Protein AF-A0A3B8QWK5-F1 (afdb_monomer_lite)

Radius of gyration: 15.24 Å; chains: 1; bounding box: 34×36×40 Å

Foldseek 3Di:
DPDQVVVVVVLLVQLVVQCVVQVHDQDDDDDPDDDRPPDDDPVSVVSVVVSVVVQVVCVVVVHDGDNPPDPPVVPPDDDDD

pLDDT: mean 79.15, std 15.12, range [42.03, 96.0]

Sequence (81 aa):
MARGKQTCKILKEIRRQIAKANGIEFATSECRY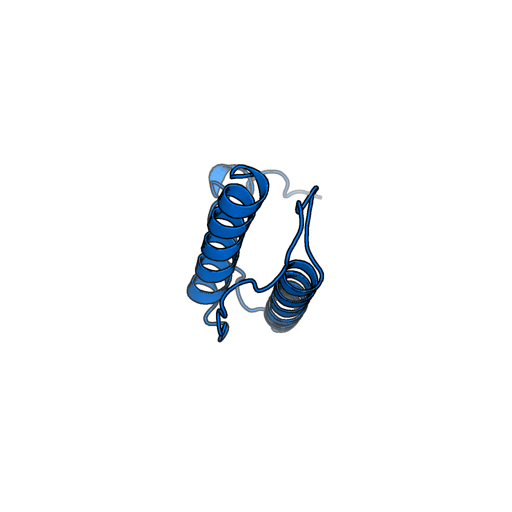KGDCLGTCPKCEAEVRYLEQQLRARSLAGKAVALAGISAGMILMSGCS

Secondary structure (DSSP, 8-state):
--HHHHHHHHHHHHHHHHHHHTT-----------S--SS--HHHHHHHHHHHHHHHHHHHTT-----TTS-GGGS------

Structure (mmCIF, N/CA/C/O backbone):
data_AF-A0A3B8QWK5-F1
#
_entry.id   AF-A0A3B8QWK5-F1
#
loop_
_atom_site.group_PDB
_atom_site.id
_atom_site.type_symbol
_atom_site.label_atom_id
_atom_site.label_alt_id
_atom_site.label_comp_id
_atom_site.label_asym_id
_atom_site.label_entity_id
_atom_site.label_seq_id
_atom_site.pdbx_PDB_ins_code
_atom_site.Cartn_x
_atom_site.Cartn_y
_atom_site.Cartn_z
_atom_site.occupancy
_atom_site.B_iso_or_equiv
_atom_site.auth_seq_id
_atom_site.auth_comp_id
_atom_site.auth_asym_id
_atom_site.auth_atom_id
_atom_site.pdbx_PDB_model_num
ATOM 1 N N . MET A 1 1 ? 20.914 -2.897 -15.619 1.00 54.09 1 MET A N 1
ATOM 2 C CA . MET A 1 1 ? 19.500 -2.535 -15.348 1.00 54.09 1 MET A CA 1
ATOM 3 C C . MET A 1 1 ? 19.051 -3.127 -13.999 1.00 54.09 1 MET A C 1
ATOM 5 O O . MET A 1 1 ? 18.411 -4.173 -13.976 1.00 54.09 1 MET A O 1
ATOM 9 N N . ALA A 1 2 ? 19.447 -2.522 -12.866 1.00 64.81 2 ALA A N 1
ATOM 10 C CA . ALA A 1 2 ? 19.265 -3.099 -11.514 1.00 64.81 2 ALA A CA 1
ATOM 11 C C . ALA A 1 2 ? 18.556 -2.166 -10.509 1.00 64.81 2 ALA A C 1
ATOM 13 O O . ALA A 1 2 ? 17.795 -2.637 -9.664 1.00 64.81 2 ALA A O 1
ATOM 14 N N . ARG A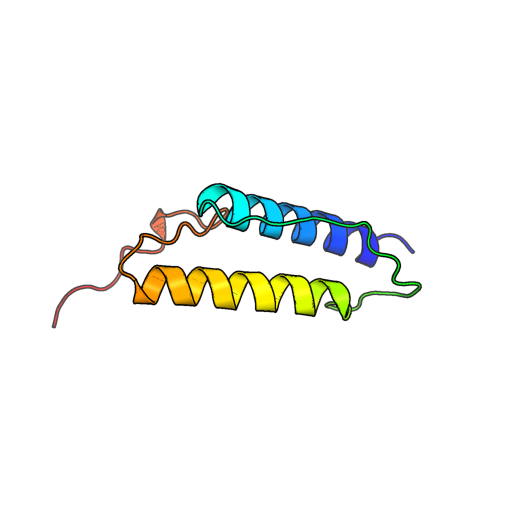 1 3 ? 18.743 -0.843 -10.632 1.00 72.25 3 ARG A N 1
ATOM 15 C CA . ARG A 1 3 ? 18.289 0.143 -9.635 1.00 72.25 3 ARG A CA 1
ATOM 16 C C . ARG A 1 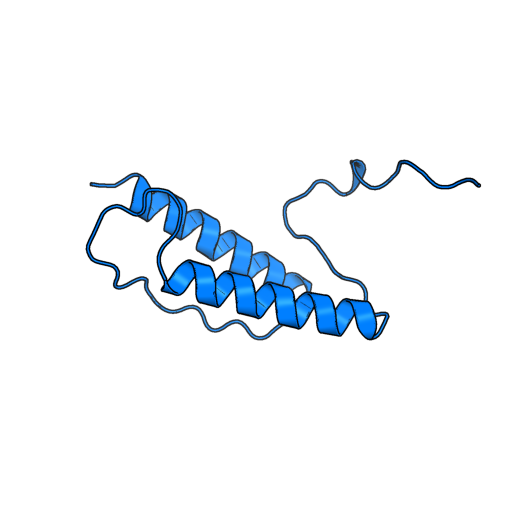3 ? 16.762 0.208 -9.499 1.00 72.25 3 ARG A C 1
ATOM 18 O O . ARG A 1 3 ? 16.257 0.079 -8.391 1.00 72.25 3 ARG A O 1
ATOM 25 N N . GLY A 1 4 ? 16.019 0.301 -10.608 1.00 75.88 4 GLY A N 1
ATOM 26 C CA . GLY A 1 4 ? 14.546 0.343 -10.575 1.00 75.88 4 GLY A CA 1
ATOM 27 C C . GLY A 1 4 ? 13.912 -0.932 -9.999 1.00 75.88 4 GLY A C 1
ATOM 28 O O . GLY A 1 4 ? 12.974 -0.865 -9.203 1.00 75.88 4 GLY A O 1
ATOM 29 N N . LYS A 1 5 ? 14.475 -2.107 -10.319 1.00 77.19 5 LYS A N 1
ATOM 30 C CA . LYS A 1 5 ? 14.024 -3.395 -9.763 1.00 77.19 5 LYS A CA 1
ATOM 31 C C . LYS A 1 5 ? 14.313 -3.510 -8.265 1.00 77.19 5 LYS A C 1
ATOM 33 O O . LYS A 1 5 ? 13.462 -4.000 -7.523 1.00 77.19 5 LYS A O 1
ATOM 38 N N . GLN A 1 6 ? 15.472 -3.034 -7.809 1.00 79.88 6 GLN A N 1
ATOM 39 C CA . GLN A 1 6 ? 15.816 -3.011 -6.387 1.00 79.88 6 GLN A CA 1
ATOM 40 C C . GLN A 1 6 ? 14.876 -2.091 -5.597 1.00 79.88 6 GLN A C 1
ATOM 42 O O . GLN A 1 6 ? 14.315 -2.529 -4.594 1.00 79.88 6 GLN A O 1
ATOM 47 N N . THR A 1 7 ? 14.632 -0.867 -6.076 1.00 81.19 7 THR A N 1
ATOM 48 C CA . THR A 1 7 ? 13.670 0.057 -5.452 1.00 81.19 7 THR A CA 1
ATOM 49 C C . THR A 1 7 ? 12.277 -0.565 -5.379 1.00 81.19 7 THR A C 1
ATOM 51 O O . THR A 1 7 ? 11.660 -0.579 -4.317 1.00 81.19 7 THR A O 1
ATOM 54 N N . CYS A 1 8 ? 11.804 -1.175 -6.470 1.00 82.94 8 CYS A N 1
ATOM 55 C CA . CYS A 1 8 ? 10.519 -1.873 -6.491 1.00 82.94 8 CYS A CA 1
ATOM 56 C C . CYS A 1 8 ? 10.444 -2.998 -5.443 1.00 82.94 8 CYS A C 1
ATOM 58 O O . CYS A 1 8 ? 9.400 -3.175 -4.817 1.00 82.94 8 CYS A O 1
ATOM 60 N N . LYS A 1 9 ? 11.535 -3.750 -5.229 1.00 83.25 9 LYS A N 1
ATOM 61 C CA . LYS A 1 9 ? 11.605 -4.814 -4.214 1.00 83.25 9 LYS A CA 1
ATOM 62 C C . LYS A 1 9 ? 11.493 -4.252 -2.794 1.00 83.25 9 LYS A C 1
ATOM 64 O O . LYS A 1 9 ? 10.760 -4.816 -1.988 1.00 83.25 9 LYS A O 1
ATOM 69 N N . ILE A 1 10 ? 12.167 -3.137 -2.511 1.00 84.94 10 ILE A N 1
ATOM 70 C CA . ILE A 1 10 ? 12.097 -2.458 -1.207 1.00 84.94 10 ILE A CA 1
ATOM 71 C C . ILE A 1 10 ? 10.680 -1.926 -0.958 1.00 84.94 10 ILE A C 1
ATOM 73 O O . ILE A 1 10 ? 10.077 -2.232 0.066 1.00 84.94 10 ILE A O 1
ATOM 77 N N . LEU A 1 11 ? 10.103 -1.202 -1.922 1.00 86.56 11 LEU A N 1
ATOM 78 C CA . LEU A 1 11 ? 8.742 -0.663 -1.810 1.00 86.56 11 LEU A CA 1
ATOM 79 C C . LEU A 1 11 ? 7.688 -1.767 -1.654 1.00 86.56 11 LEU A C 1
ATOM 81 O O . LEU A 1 11 ? 6.710 -1.600 -0.928 1.00 86.56 11 LEU A O 1
ATOM 85 N N . LYS A 1 12 ? 7.891 -2.914 -2.310 1.00 86.94 12 LYS A N 1
ATOM 86 C CA . LYS A 1 12 ? 7.043 -4.100 -2.145 1.00 86.94 12 LYS A CA 1
ATOM 87 C C . LYS A 1 12 ? 7.059 -4.617 -0.708 1.00 86.94 12 LYS A C 1
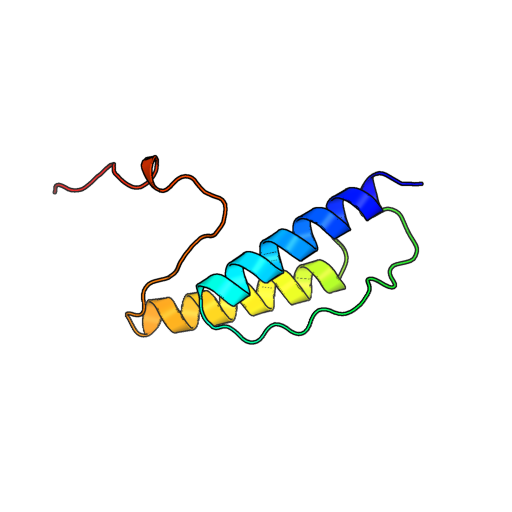ATOM 89 O O . LYS A 1 12 ? 6.004 -4.950 -0.173 1.00 86.94 12 LYS A O 1
ATOM 94 N N . GLU A 1 13 ? 8.232 -4.663 -0.086 1.00 88.38 13 GLU A N 1
ATOM 95 C CA . GLU A 1 13 ? 8.369 -5.103 1.301 1.00 88.38 13 GLU A CA 1
ATOM 96 C C . GLU A 1 13 ? 7.728 -4.113 2.282 1.00 88.38 13 GLU A C 1
ATOM 98 O O . GLU A 1 13 ? 7.000 -4.536 3.176 1.00 88.38 13 GLU A O 1
ATOM 103 N N . ILE A 1 14 ? 7.889 -2.804 2.064 1.00 88.88 14 ILE A N 1
ATOM 104 C CA . ILE A 1 14 ? 7.222 -1.765 2.869 1.00 88.88 14 ILE A CA 1
ATOM 105 C C . ILE A 1 14 ? 5.698 -1.941 2.828 1.00 88.88 14 ILE A C 1
ATOM 107 O O . ILE A 1 14 ? 5.044 -1.996 3.868 1.00 88.88 14 ILE A O 1
ATOM 111 N N . ARG A 1 15 ? 5.121 -2.115 1.633 1.00 90.31 15 ARG A N 1
ATOM 112 C CA . ARG A 1 15 ? 3.678 -2.357 1.463 1.00 90.31 15 ARG A CA 1
ATOM 113 C C . ARG A 1 15 ? 3.204 -3.612 2.199 1.00 90.31 15 ARG A C 1
ATOM 115 O O . ARG A 1 15 ? 2.158 -3.582 2.845 1.00 90.31 15 ARG A O 1
ATOM 122 N N . ARG A 1 16 ? 4.000 -4.687 2.173 1.00 90.69 16 ARG A N 1
ATOM 123 C CA . ARG A 1 16 ? 3.724 -5.918 2.932 1.00 90.69 16 ARG A CA 1
ATOM 124 C C . ARG A 1 16 ? 3.738 -5.677 4.444 1.00 90.69 16 ARG A C 1
ATOM 126 O O . ARG A 1 16 ? 2.880 -6.204 5.147 1.00 90.69 16 ARG A O 1
ATOM 133 N N . GLN A 1 17 ? 4.683 -4.884 4.946 1.00 91.00 17 GLN A N 1
ATOM 134 C CA . GLN A 1 17 ? 4.766 -4.550 6.370 1.00 91.00 17 GLN A CA 1
ATOM 135 C C . GLN A 1 17 ? 3.581 -3.697 6.830 1.00 91.00 17 GLN A C 1
ATOM 137 O O . GLN A 1 17 ? 3.001 -4.001 7.870 1.00 91.00 17 GLN A O 1
ATOM 142 N N . ILE A 1 18 ? 3.167 -2.703 6.037 1.00 91.56 18 ILE A N 1
ATOM 143 C CA . ILE A 1 18 ? 1.960 -1.906 6.307 1.00 91.56 18 ILE A CA 1
ATOM 144 C C . ILE A 1 18 ? 0.729 -2.814 6.372 1.00 91.56 18 ILE A C 1
ATOM 146 O O . ILE A 1 18 ? -0.029 -2.752 7.340 1.00 91.56 18 ILE A O 1
ATOM 150 N N . ALA A 1 19 ? 0.544 -3.695 5.386 1.00 93.44 19 ALA A N 1
ATOM 151 C CA . ALA A 1 19 ? -0.579 -4.627 5.372 1.00 93.44 19 ALA A CA 1
ATOM 152 C C . ALA A 1 19 ? -0.603 -5.520 6.620 1.00 93.44 19 ALA A C 1
ATOM 154 O O . ALA A 1 19 ? -1.613 -5.590 7.322 1.00 93.44 19 ALA A O 1
ATOM 155 N N . LYS A 1 20 ? 0.544 -6.133 6.943 1.00 93.06 20 LYS A N 1
ATOM 156 C CA . LYS A 1 20 ? 0.715 -6.996 8.117 1.00 93.06 20 LYS A CA 1
ATOM 157 C C . LYS A 1 20 ? 0.397 -6.255 9.417 1.00 93.06 20 LYS A C 1
ATOM 159 O O . LYS A 1 20 ? -0.328 -6.789 10.249 1.00 93.06 20 LYS A O 1
ATOM 164 N N . ALA A 1 21 ? 0.900 -5.032 9.579 1.00 92.25 21 ALA A N 1
ATOM 165 C CA . ALA A 1 21 ? 0.682 -4.223 10.778 1.00 92.25 21 ALA A CA 1
ATOM 166 C C . ALA A 1 21 ? -0.792 -3.828 10.981 1.00 92.25 21 ALA A C 1
ATOM 168 O O . ALA A 1 21 ? -1.206 -3.551 12.102 1.00 92.25 21 ALA A O 1
ATOM 169 N N . ASN A 1 22 ? -1.591 -3.829 9.911 1.00 93.50 22 ASN A N 1
ATOM 170 C CA . ASN A 1 22 ? -3.005 -3.461 9.945 1.00 93.50 22 ASN A CA 1
ATOM 171 C C . ASN A 1 22 ? -3.955 -4.656 9.789 1.00 93.50 22 ASN A C 1
ATOM 173 O O . ASN A 1 22 ? -5.166 -4.452 9.709 1.00 93.50 22 ASN A O 1
ATOM 177 N N . GLY A 1 23 ? -3.443 -5.890 9.730 1.00 93.62 23 GLY A N 1
ATOM 178 C CA . GLY A 1 23 ? -4.261 -7.080 9.481 1.00 93.62 23 GLY A CA 1
ATOM 179 C C . GLY A 1 23 ? -5.020 -7.019 8.151 1.00 93.62 23 GLY A C 1
ATOM 180 O O . GLY A 1 23 ? -6.166 -7.454 8.083 1.00 93.62 23 GLY A O 1
ATOM 181 N N . ILE A 1 24 ? -4.417 -6.413 7.125 1.00 94.75 24 ILE A N 1
ATOM 182 C CA . ILE A 1 24 ? -4.957 -6.351 5.764 1.00 94.75 24 ILE A CA 1
ATOM 183 C C . ILE A 1 24 ? -4.382 -7.530 4.982 1.00 94.75 24 ILE A C 1
ATOM 185 O O . ILE A 1 24 ? -3.163 -7.724 4.952 1.00 94.75 24 ILE A O 1
ATOM 189 N N . GLU A 1 25 ? -5.245 -8.309 4.336 1.00 93.69 25 GLU A N 1
ATOM 190 C CA . GLU A 1 25 ? -4.801 -9.358 3.425 1.00 93.69 25 GLU A CA 1
ATOM 191 C C . GLU A 1 25 ? -4.113 -8.724 2.212 1.00 93.69 25 GLU A C 1
ATOM 193 O O . GLU A 1 25 ? -4.665 -7.855 1.543 1.00 93.69 25 GLU A O 1
ATOM 198 N N . PHE A 1 26 ? -2.872 -9.122 1.939 1.00 91.19 26 PHE A N 1
ATOM 199 C CA . PHE A 1 26 ? -2.083 -8.514 0.875 1.00 91.19 26 PHE A CA 1
ATOM 200 C C . PHE A 1 26 ? -1.310 -9.577 0.108 1.00 91.19 26 PHE A C 1
ATOM 202 O O . PHE A 1 26 ? -0.195 -9.967 0.469 1.00 91.19 26 PHE 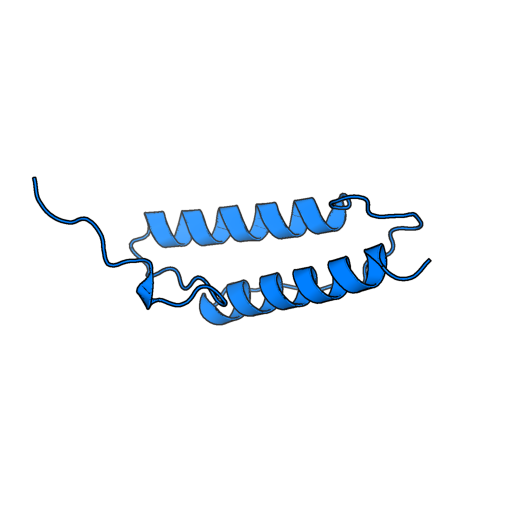A O 1
ATOM 209 N N . ALA A 1 27 ? -1.926 -10.056 -0.972 1.00 83.94 27 ALA A N 1
ATOM 210 C CA . ALA A 1 27 ? -1.313 -11.017 -1.870 1.00 83.94 27 ALA A CA 1
ATOM 211 C C . ALA A 1 27 ? -0.210 -10.337 -2.687 1.00 83.94 27 ALA A C 1
ATOM 213 O O . ALA A 1 27 ? -0.462 -9.525 -3.578 1.00 83.94 27 ALA A O 1
ATOM 214 N N . THR A 1 28 ? 1.042 -10.687 -2.403 1.00 73.75 28 THR A N 1
ATOM 215 C CA . THR A 1 28 ? 2.158 -10.182 -3.198 1.00 73.75 28 THR A CA 1
ATOM 216 C C . THR A 1 28 ? 2.421 -11.101 -4.383 1.00 73.75 28 THR A C 1
ATOM 218 O O . THR A 1 28 ? 2.660 -12.291 -4.204 1.00 73.75 28 THR A O 1
ATOM 221 N N . SER A 1 29 ? 2.464 -10.556 -5.595 1.00 74.06 29 SER A N 1
ATOM 222 C CA . SER A 1 29 ? 2.917 -11.299 -6.780 1.00 74.06 29 SER A CA 1
ATOM 223 C C . SER A 1 29 ? 4.263 -10.759 -7.276 1.00 74.06 29 SER A C 1
ATOM 225 O O . SER A 1 29 ? 4.718 -9.679 -6.873 1.00 74.06 29 SER A O 1
ATOM 227 N N . GLU A 1 30 ? 4.951 -11.475 -8.158 1.00 72.94 30 GLU A N 1
ATOM 228 C CA . GLU A 1 30 ? 6.191 -10.976 -8.765 1.00 72.94 30 GLU A CA 1
ATOM 229 C C . GLU A 1 30 ? 5.904 -9.863 -9.788 1.00 72.94 30 GLU A C 1
ATOM 231 O O . GLU A 1 30 ? 4.890 -9.889 -10.491 1.00 72.94 30 GLU A O 1
ATOM 236 N N . CYS A 1 31 ? 6.734 -8.817 -9.824 1.00 75.00 31 CYS A N 1
ATOM 237 C CA . CYS A 1 31 ? 6.583 -7.745 -10.808 1.00 75.00 31 CYS A CA 1
ATOM 238 C C . CYS A 1 31 ? 7.049 -8.256 -12.178 1.00 75.00 31 CYS A C 1
ATOM 240 O O . CYS A 1 31 ? 8.227 -8.550 -12.352 1.00 75.00 31 CYS A O 1
ATOM 242 N N . ARG A 1 32 ? 6.131 -8.351 -13.148 1.00 77.31 32 ARG A N 1
ATOM 243 C CA . ARG A 1 32 ? 6.433 -8.787 -14.526 1.00 77.31 32 ARG A CA 1
ATOM 244 C C . ARG A 1 32 ? 6.751 -7.629 -15.477 1.00 77.31 32 ARG A C 1
ATOM 246 O O . ARG A 1 32 ? 6.882 -7.850 -16.677 1.00 77.31 32 ARG A O 1
ATOM 253 N N . TYR A 1 33 ? 6.841 -6.402 -14.962 1.00 78.25 33 TYR A N 1
ATOM 254 C CA . TYR A 1 33 ? 7.106 -5.221 -15.777 1.00 78.25 33 TYR A CA 1
ATOM 255 C C . TYR A 1 33 ? 8.488 -5.330 -16.435 1.00 78.25 33 TYR A C 1
ATOM 257 O O . TYR A 1 33 ? 9.504 -5.509 -15.757 1.00 78.25 33 TYR A O 1
ATOM 265 N N . LYS A 1 34 ? 8.514 -5.257 -17.768 1.00 70.88 34 LYS A N 1
ATOM 266 C CA . LYS A 1 34 ? 9.730 -5.316 -18.583 1.00 70.88 34 LYS A CA 1
ATOM 267 C C . LYS A 1 34 ? 10.084 -3.891 -19.017 1.00 70.88 34 LYS A C 1
ATOM 269 O O . LYS A 1 34 ? 9.637 -3.439 -20.060 1.00 70.88 34 LYS A O 1
ATOM 274 N N . GLY A 1 35 ? 10.836 -3.180 -18.180 1.00 69.44 35 GLY A N 1
ATOM 275 C CA . GLY A 1 35 ? 11.280 -1.805 -18.427 1.00 69.44 35 GLY A CA 1
ATOM 276 C C . GLY A 1 35 ? 11.871 -1.166 -17.170 1.00 69.44 35 GLY A C 1
ATOM 277 O O . GLY A 1 35 ? 11.826 -1.764 -16.090 1.00 69.44 35 GLY A O 1
ATOM 278 N N . ASP A 1 36 ? 12.415 0.044 -17.300 1.00 67.88 36 ASP A N 1
ATOM 279 C CA . ASP A 1 36 ? 12.835 0.835 -16.144 1.00 67.88 36 ASP A CA 1
ATOM 280 C C . ASP A 1 36 ? 11.609 1.438 -15.445 1.00 67.88 36 ASP A C 1
ATOM 282 O O . ASP A 1 36 ? 10.791 2.131 -16.049 1.00 67.88 36 ASP A O 1
ATOM 286 N N . CYS A 1 37 ? 11.468 1.166 -14.147 1.00 68.44 37 CYS A N 1
ATOM 287 C CA . CYS A 1 37 ? 10.513 1.866 -13.293 1.00 68.44 37 CYS A CA 1
ATOM 288 C C . CYS A 1 37 ? 11.168 3.170 -12.821 1.00 68.44 37 CYS A C 1
ATOM 290 O O . CYS A 1 37 ? 11.913 3.155 -11.841 1.00 68.44 37 CYS A O 1
ATOM 292 N N . LEU A 1 38 ? 10.900 4.284 -13.507 1.00 64.31 38 LEU A N 1
ATOM 293 C CA . LEU A 1 38 ? 11.411 5.616 -13.136 1.00 64.31 38 LEU A CA 1
ATOM 294 C C . LEU A 1 38 ? 10.706 6.228 -11.907 1.00 64.31 38 LEU A C 1
ATOM 296 O O . LEU A 1 38 ? 11.103 7.287 -11.436 1.00 64.31 38 LEU A O 1
ATOM 300 N N . GLY A 1 39 ? 9.691 5.553 -11.360 1.00 64.50 39 GLY A N 1
ATOM 301 C CA . GLY A 1 39 ? 9.007 5.960 -10.128 1.00 64.50 39 GLY A CA 1
ATOM 302 C C . GLY A 1 39 ? 8.054 4.886 -9.604 1.00 64.50 39 GLY A C 1
ATOM 303 O O . GLY A 1 39 ? 8.172 4.443 -8.467 1.00 64.50 39 GLY A O 1
ATOM 304 N N . THR A 1 40 ? 7.163 4.382 -10.458 1.00 75.69 40 THR A N 1
ATOM 305 C CA . THR A 1 40 ? 6.247 3.270 -10.157 1.00 75.69 40 THR A CA 1
ATOM 306 C C . THR A 1 40 ? 5.857 2.550 -11.456 1.00 75.69 40 THR A C 1
ATOM 308 O O . THR A 1 40 ? 6.130 3.047 -12.545 1.00 75.69 40 THR A O 1
ATOM 311 N N . CYS A 1 41 ? 5.280 1.353 -11.363 1.00 83.69 41 CYS A N 1
ATOM 312 C CA . CYS A 1 41 ? 4.680 0.645 -12.498 1.00 83.69 41 CYS A CA 1
ATOM 313 C C . CYS A 1 41 ? 3.183 0.422 -12.230 1.00 83.69 41 CYS A C 1
ATOM 315 O O . CYS A 1 41 ? 2.782 0.464 -11.063 1.00 83.69 41 CYS A O 1
ATOM 317 N N . PRO A 1 42 ? 2.361 0.096 -13.249 1.00 85.44 42 PRO A N 1
ATOM 318 C CA . PRO A 1 42 ? 0.909 -0.049 -13.076 1.00 85.44 42 PRO A CA 1
ATOM 319 C C . PRO A 1 42 ? 0.512 -1.015 -11.952 1.00 85.44 42 PRO A C 1
ATOM 321 O O . PRO A 1 42 ? -0.458 -0.808 -11.229 1.00 85.44 42 PRO A O 1
ATOM 324 N N . LYS A 1 43 ? 1.316 -2.063 -11.748 1.00 85.81 43 LYS A N 1
ATOM 325 C CA . LYS A 1 43 ? 1.124 -3.008 -10.651 1.00 85.81 43 LYS A CA 1
ATOM 326 C C . LYS A 1 43 ? 1.370 -2.379 -9.277 1.00 85.81 43 LYS A C 1
ATOM 328 O O . LYS A 1 43 ? 0.568 -2.571 -8.370 1.00 85.81 43 LYS A O 1
ATOM 333 N N . CYS A 1 44 ? 2.483 -1.665 -9.116 1.00 86.31 44 CYS A N 1
ATOM 334 C CA . CYS A 1 44 ? 2.809 -0.998 -7.859 1.00 86.31 44 CYS A CA 1
ATOM 335 C C . CYS A 1 44 ? 1.757 0.060 -7.510 1.00 86.31 44 CYS A C 1
ATOM 337 O O . CYS A 1 44 ? 1.391 0.168 -6.346 1.00 86.31 44 CYS A O 1
ATOM 339 N N . GLU A 1 45 ? 1.232 0.789 -8.498 1.00 88.19 45 GLU A N 1
ATOM 340 C CA . GLU A 1 45 ? 0.141 1.749 -8.285 1.00 88.19 45 GLU A CA 1
ATOM 341 C C . GLU A 1 45 ? -1.147 1.070 -7.812 1.00 88.19 45 GLU A C 1
ATOM 343 O O . GLU A 1 45 ? -1.763 1.532 -6.854 1.00 88.19 45 GLU A O 1
ATOM 348 N N . ALA A 1 46 ? -1.536 -0.048 -8.430 1.00 89.38 46 ALA A N 1
ATOM 349 C CA . ALA A 1 46 ? -2.706 -0.813 -8.000 1.00 89.38 46 ALA A CA 1
ATOM 350 C C . ALA A 1 46 ? -2.553 -1.333 -6.560 1.00 89.38 46 ALA A C 1
ATOM 352 O O . ALA A 1 46 ? -3.476 -1.236 -5.754 1.00 89.38 46 ALA A O 1
ATOM 353 N N . GLU A 1 47 ? -1.363 -1.832 -6.219 1.00 90.19 47 GLU A N 1
ATOM 354 C CA . GLU A 1 47 ? -1.020 -2.292 -4.872 1.00 90.19 47 GLU A CA 1
ATOM 355 C C . GLU A 1 47 ? -1.078 -1.155 -3.832 1.00 90.19 47 GLU A C 1
ATOM 357 O O . GLU A 1 47 ? -1.559 -1.373 -2.719 1.00 90.19 47 GLU A O 1
ATOM 362 N N . VAL A 1 48 ? -0.618 0.054 -4.182 1.00 91.19 48 VAL A N 1
ATOM 363 C CA . VAL A 1 48 ? -0.725 1.248 -3.322 1.00 91.19 48 VAL A CA 1
ATOM 364 C C . VAL A 1 48 ? -2.186 1.650 -3.130 1.00 91.19 48 VAL A C 1
ATOM 366 O O . VAL A 1 48 ? -2.630 1.760 -1.990 1.00 91.19 48 VAL A O 1
ATOM 369 N N . ARG A 1 49 ? -2.960 1.784 -4.216 1.00 93.12 49 ARG A N 1
ATOM 370 C CA . ARG A 1 49 ? -4.379 2.173 -4.150 1.00 93.12 49 ARG A CA 1
ATOM 371 C C . ARG A 1 49 ? -5.206 1.211 -3.301 1.00 93.12 49 ARG A C 1
ATOM 373 O O . ARG A 1 49 ? -6.044 1.651 -2.519 1.00 93.12 49 ARG A O 1
ATOM 380 N N . TYR A 1 50 ? -4.960 -0.093 -3.431 1.00 93.88 50 TYR A N 1
ATOM 381 C CA . TYR A 1 50 ? -5.623 -1.099 -2.604 1.00 93.88 50 TYR A CA 1
ATOM 382 C C . TYR A 1 50 ? -5.351 -0.868 -1.111 1.00 93.88 50 TYR A C 1
ATOM 384 O O . TYR A 1 50 ? -6.284 -0.835 -0.309 1.00 93.88 50 TYR A O 1
ATOM 392 N N . LEU A 1 51 ? -4.085 -0.655 -0.734 1.00 92.94 51 LEU A N 1
ATOM 393 C CA . LEU A 1 51 ? -3.729 -0.390 0.660 1.00 92.94 51 LEU A CA 1
ATOM 394 C C . LEU A 1 51 ? -4.361 0.904 1.172 1.00 92.94 51 LEU A C 1
ATOM 396 O O . LEU A 1 51 ? -4.939 0.897 2.253 1.00 92.94 51 LEU A O 1
ATOM 400 N N . GLU A 1 52 ? -4.317 1.988 0.399 1.00 93.88 52 GLU A N 1
ATOM 401 C CA . GLU A 1 52 ? -4.943 3.261 0.773 1.00 93.88 52 GLU A CA 1
ATOM 402 C C . GLU A 1 52 ? -6.446 3.113 1.031 1.00 93.88 52 GLU A C 1
ATOM 404 O O . GLU A 1 52 ? -6.957 3.634 2.024 1.00 93.88 52 GLU A O 1
ATOM 409 N N . GLN A 1 53 ? -7.156 2.365 0.181 1.00 96.00 53 GLN A N 1
ATOM 410 C CA . GLN A 1 53 ? -8.583 2.092 0.357 1.00 96.00 53 GLN A CA 1
ATOM 411 C C . GLN A 1 53 ? -8.859 1.294 1.635 1.00 96.00 53 GLN A C 1
ATOM 413 O O . GLN A 1 53 ? -9.741 1.667 2.410 1.00 96.00 53 GLN A O 1
ATOM 418 N N . GLN A 1 54 ? -8.088 0.234 1.892 1.00 95.81 54 GLN A N 1
ATOM 419 C CA . GLN A 1 54 ? -8.240 -0.591 3.093 1.00 95.81 54 GLN A CA 1
ATOM 420 C C . GLN A 1 54 ? -7.934 0.204 4.372 1.00 95.81 54 GLN A C 1
ATOM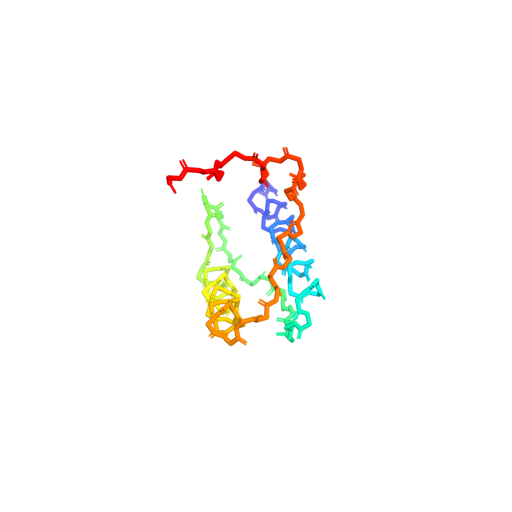 422 O O . GLN A 1 54 ? -8.689 0.142 5.343 1.00 95.81 54 GLN A O 1
ATOM 427 N N . LEU A 1 55 ? -6.865 1.002 4.374 1.00 94.12 55 LEU A N 1
ATOM 428 C CA . LEU A 1 55 ? -6.490 1.843 5.514 1.00 94.12 55 LEU A CA 1
ATOM 429 C C . LEU A 1 55 ? -7.525 2.945 5.764 1.00 94.12 55 LEU A C 1
ATOM 431 O O . LEU A 1 55 ? -7.903 3.175 6.913 1.00 94.12 55 LEU A O 1
ATOM 435 N N . ARG A 1 56 ? -8.046 3.577 4.704 1.00 94.50 56 ARG A N 1
ATOM 436 C CA . ARG A 1 56 ? -9.133 4.560 4.806 1.00 94.50 56 ARG A CA 1
ATOM 437 C C . ARG A 1 56 ? -10.392 3.933 5.399 1.00 94.50 56 ARG A C 1
ATOM 439 O O . ARG A 1 56 ? -10.960 4.503 6.324 1.00 94.50 56 ARG A O 1
ATOM 446 N N . ALA A 1 57 ? -10.800 2.756 4.926 1.00 95.12 57 ALA A N 1
ATOM 447 C CA . ALA A 1 57 ? -11.957 2.046 5.471 1.00 95.12 57 ALA A CA 1
ATOM 448 C C . ALA A 1 57 ? -11.780 1.715 6.964 1.00 95.12 57 ALA A C 1
ATOM 450 O O . ALA A 1 57 ? -12.708 1.883 7.752 1.00 95.12 57 ALA A O 1
ATOM 451 N N . ARG A 1 58 ? -10.573 1.306 7.380 1.00 93.88 58 ARG A N 1
ATOM 452 C CA . ARG A 1 58 ? -10.246 1.077 8.797 1.00 93.88 58 ARG A CA 1
ATOM 453 C C . ARG A 1 58 ? -10.319 2.356 9.629 1.00 93.88 58 ARG A C 1
ATOM 455 O O . ARG A 1 58 ? -10.928 2.330 10.694 1.00 93.88 58 ARG A O 1
ATOM 462 N N . SER A 1 59 ? -9.738 3.448 9.136 1.00 91.31 59 SER A N 1
ATOM 463 C CA . SER A 1 59 ? -9.763 4.749 9.810 1.00 91.31 59 SER A CA 1
ATOM 464 C C . SER A 1 59 ? -11.193 5.269 9.983 1.00 91.31 59 SER A C 1
ATOM 466 O O . SER A 1 59 ? -11.558 5.671 11.083 1.00 91.31 59 SER A O 1
ATOM 468 N N . LEU A 1 60 ? -12.030 5.170 8.944 1.00 94.62 60 LEU A N 1
ATOM 469 C CA . LEU A 1 60 ? -13.450 5.538 9.014 1.00 94.62 60 LEU A CA 1
ATOM 470 C C . LEU A 1 60 ? -14.245 4.656 9.989 1.00 94.62 60 LEU A C 1
ATOM 472 O O . LEU A 1 60 ? -15.199 5.124 10.598 1.00 94.62 60 LEU A O 1
ATOM 476 N N . ALA A 1 61 ? -13.834 3.401 10.180 1.00 94.00 61 ALA A N 1
ATOM 477 C CA . ALA A 1 61 ? -14.404 2.498 11.180 1.00 94.00 61 ALA A CA 1
ATOM 478 C C . ALA A 1 61 ? -13.845 2.715 12.605 1.00 94.00 61 ALA A C 1
ATOM 480 O O . ALA A 1 61 ? -14.082 1.881 13.478 1.00 94.00 61 ALA A O 1
ATOM 481 N N . GLY A 1 62 ? -13.052 3.769 12.841 1.00 91.62 62 GLY A N 1
ATOM 482 C CA . GLY A 1 62 ? -12.441 4.064 14.142 1.00 91.62 62 GLY A CA 1
ATOM 483 C C . GLY A 1 62 ? -11.327 3.095 14.557 1.00 91.62 62 GLY A C 1
ATOM 484 O O . GLY A 1 62 ? -10.912 3.088 15.714 1.00 91.62 62 GLY A O 1
ATOM 485 N N . LYS A 1 63 ? -10.829 2.255 13.640 1.00 88.94 63 LYS A N 1
ATOM 486 C CA . LYS A 1 63 ? -9.730 1.322 13.923 1.00 88.94 63 LYS A CA 1
ATOM 487 C C . LYS A 1 63 ? -8.394 2.052 13.827 1.00 88.94 63 LYS A C 1
ATOM 489 O O . LYS A 1 63 ? -8.158 2.800 12.880 1.00 88.94 63 LYS A O 1
ATOM 494 N N . ALA A 1 64 ? -7.488 1.758 14.758 1.00 86.50 64 ALA A N 1
ATOM 495 C CA . ALA A 1 64 ? -6.116 2.248 14.690 1.00 86.50 64 ALA A CA 1
ATOM 496 C C . ALA A 1 64 ? -5.439 1.810 13.378 1.00 86.50 64 ALA A C 1
ATOM 498 O O . ALA A 1 64 ? -5.576 0.657 12.943 1.00 86.50 64 ALA A O 1
ATOM 499 N N . VAL A 1 65 ? -4.711 2.746 12.764 1.00 88.25 65 VAL A N 1
ATOM 500 C CA . VAL A 1 65 ? -3.900 2.523 11.566 1.00 88.25 65 VAL A CA 1
ATOM 501 C C . VAL A 1 65 ? -2.425 2.602 11.944 1.00 88.25 65 VAL A C 1
ATOM 503 O O . VAL A 1 65 ? -1.951 3.632 12.413 1.00 88.25 65 VAL A O 1
ATOM 506 N N . ALA A 1 66 ? -1.694 1.513 11.726 1.00 84.94 66 ALA A N 1
ATOM 507 C CA . ALA A 1 66 ? -0.260 1.446 11.964 1.00 84.94 66 ALA A CA 1
ATOM 508 C C . ALA A 1 66 ? 0.506 1.786 10.677 1.00 84.94 66 ALA A C 1
ATOM 510 O O . ALA A 1 66 ? 0.462 1.035 9.701 1.00 84.94 66 ALA A O 1
ATOM 511 N N . LEU A 1 67 ? 1.240 2.898 10.664 1.00 75.00 67 LEU A N 1
ATOM 512 C CA . LEU A 1 67 ? 2.183 3.203 9.586 1.00 75.00 67 LEU A CA 1
ATOM 513 C C . LEU A 1 67 ? 3.532 2.555 9.920 1.00 75.00 67 LEU A C 1
ATOM 515 O O . LEU A 1 67 ? 4.309 3.074 10.718 1.00 75.00 67 LEU A O 1
ATOM 519 N N . ALA A 1 68 ? 3.795 1.378 9.347 1.00 64.94 68 ALA A N 1
ATOM 520 C CA . ALA A 1 68 ? 5.072 0.692 9.525 1.00 64.94 68 ALA A CA 1
ATOM 521 C C . ALA A 1 68 ? 6.199 1.485 8.838 1.00 64.94 68 ALA A C 1
ATOM 523 O O . ALA A 1 68 ? 6.103 1.791 7.651 1.00 64.94 68 ALA A O 1
ATOM 524 N N . GLY A 1 69 ? 7.268 1.795 9.576 1.00 61.75 69 GLY A N 1
ATOM 525 C CA . GLY A 1 69 ? 8.462 2.447 9.023 1.00 61.75 69 GLY A CA 1
ATOM 526 C C . GLY A 1 69 ? 8.505 3.975 9.126 1.00 61.75 69 GLY A C 1
ATOM 527 O O . GLY A 1 69 ? 9.400 4.578 8.541 1.00 61.75 69 GLY A O 1
ATOM 528 N N . ILE A 1 70 ? 7.604 4.603 9.886 1.00 58.09 70 ILE A N 1
ATOM 529 C CA . ILE A 1 70 ? 7.753 5.997 10.325 1.00 58.09 70 ILE A CA 1
ATOM 530 C C . ILE A 1 70 ? 7.923 5.966 11.842 1.00 58.09 70 ILE A C 1
ATOM 532 O O . ILE A 1 70 ? 7.101 5.386 12.550 1.00 58.09 70 ILE A O 1
ATOM 536 N N . SER A 1 71 ? 9.014 6.539 12.349 1.00 46.69 71 SER A N 1
ATOM 537 C CA . SER A 1 71 ? 9.253 6.659 13.786 1.00 46.69 71 SER A CA 1
ATOM 538 C C . SER A 1 71 ? 8.050 7.347 14.440 1.00 46.69 71 SER A C 1
ATOM 540 O O . SER A 1 71 ? 7.765 8.505 14.137 1.00 46.69 71 SER A O 1
ATOM 542 N N . ALA A 1 72 ? 7.357 6.657 15.352 1.00 52.03 72 ALA A N 1
ATOM 543 C CA . ALA A 1 72 ? 6.180 7.181 16.056 1.00 52.03 72 ALA A CA 1
ATOM 544 C C . ALA A 1 72 ? 6.450 8.501 16.817 1.00 52.03 72 ALA A C 1
ATOM 546 O O . ALA A 1 72 ? 5.515 9.214 17.165 1.00 52.03 72 ALA A O 1
ATOM 547 N N . GLY A 1 73 ? 7.723 8.870 17.012 1.00 48.47 73 GLY A N 1
ATOM 548 C CA . GLY A 1 73 ? 8.154 10.141 17.598 1.00 48.47 73 GLY A CA 1
ATOM 549 C C . GLY A 1 73 ? 7.891 11.400 16.759 1.00 48.47 73 GLY A C 1
ATOM 550 O O . GLY A 1 73 ? 8.172 12.486 17.247 1.00 48.47 73 GLY A O 1
ATOM 551 N N . MET A 1 74 ? 7.359 11.295 15.532 1.00 49.88 74 MET A N 1
ATOM 552 C CA . MET A 1 74 ? 6.957 12.475 14.740 1.00 49.88 74 MET A CA 1
ATOM 553 C C . MET A 1 74 ? 5.466 12.835 14.860 1.00 49.88 74 MET A C 1
ATOM 555 O O . MET A 1 74 ? 5.066 13.889 14.377 1.00 49.88 74 MET A O 1
ATOM 559 N N . ILE A 1 75 ? 4.635 12.011 15.511 1.00 51.38 75 ILE A N 1
ATOM 560 C CA . ILE A 1 75 ? 3.187 12.266 15.659 1.00 51.38 75 ILE A CA 1
ATOM 561 C C . ILE A 1 75 ? 2.884 12.749 17.087 1.00 51.38 75 ILE A C 1
ATOM 563 O O . ILE A 1 75 ? 2.076 12.162 17.800 1.00 51.38 75 ILE A O 1
ATOM 567 N N . LEU A 1 76 ? 3.578 13.803 17.530 1.00 54.56 76 LEU A N 1
ATOM 568 C CA . LEU A 1 76 ? 3.331 14.449 18.830 1.00 54.56 76 LEU A CA 1
ATOM 569 C C . LEU A 1 76 ? 3.170 15.979 18.776 1.00 54.56 76 LEU A C 1
ATOM 571 O O . LEU A 1 76 ? 3.177 16.617 19.819 1.00 54.56 76 LEU A O 1
ATOM 575 N N . MET A 1 77 ? 2.961 16.586 17.608 1.00 55.44 77 MET A N 1
ATOM 576 C CA . MET A 1 77 ? 2.639 18.018 17.495 1.00 55.44 77 MET A CA 1
ATOM 577 C C . MET A 1 77 ? 1.490 18.126 16.475 1.00 55.44 77 MET A C 1
ATOM 579 O O . MET A 1 77 ? 1.663 17.696 15.342 1.00 55.44 77 MET A O 1
ATOM 583 N N . SER A 1 78 ? 0.265 18.549 16.780 1.00 54.34 78 SER A N 1
ATOM 584 C CA . SER A 1 78 ? -0.153 19.553 17.752 1.00 54.34 78 SER A CA 1
ATOM 585 C C . SER A 1 78 ? -1.594 19.274 18.190 1.00 54.34 78 SER A C 1
ATOM 587 O O . SER A 1 78 ? -2.516 19.323 17.377 1.00 54.34 78 SER A O 1
ATOM 589 N N . GLY A 1 79 ? -1.788 19.000 19.478 1.00 53.75 79 GLY A N 1
ATOM 590 C CA . GLY A 1 79 ? -3.058 19.238 20.152 1.00 53.75 79 GLY A CA 1
ATOM 591 C C . GLY A 1 79 ? -2.977 20.581 20.873 1.00 53.75 79 GLY A C 1
ATOM 592 O O . GLY A 1 79 ? -2.044 20.777 21.647 1.00 53.75 79 GLY A O 1
ATOM 593 N N . CYS A 1 80 ? -3.895 21.490 20.540 1.00 46.78 80 CYS A N 1
ATOM 594 C CA . CYS A 1 80 ? -4.613 22.430 21.414 1.00 46.78 80 CYS A CA 1
ATOM 595 C C . CYS A 1 80 ? -5.204 23.554 20.546 1.00 46.78 80 CYS A C 1
ATOM 597 O O . CYS A 1 80 ? -4.476 24.413 20.049 1.00 46.78 80 CYS A O 1
ATOM 599 N N . SER A 1 81 ? -6.527 23.533 20.391 1.00 42.03 81 SER A N 1
ATOM 600 C CA . SER A 1 81 ? -7.372 24.715 20.193 1.00 42.03 81 SER A CA 1
ATOM 601 C C . SER A 1 81 ? -8.384 24.730 21.323 1.00 42.03 81 SER A C 1
ATOM 603 O O . SER A 1 81 ? -8.942 23.628 21.548 1.00 42.03 81 SER A O 1
#